Protein AF-A0A426XZ66-F1 (afdb_monomer_lite)

Radius of gyration: 17.44 Å; chains: 1; bounding box: 47×41×36 Å

Structure (mmCIF, N/CA/C/O backbone):
data_AF-A0A426XZ66-F1
#
_entry.id   AF-A0A426XZ66-F1
#
loop_
_atom_site.group_PDB
_atom_site.id
_atom_site.type_symbol
_atom_site.label_atom_id
_atom_site.label_alt_id
_atom_site.label_comp_id
_atom_site.label_asym_id
_atom_site.label_entity_id
_atom_site.label_seq_id
_atom_site.pdbx_PDB_ins_code
_atom_site.Cartn_x
_atom_site.Cartn_y
_atom_site.Cartn_z
_atom_site.occupancy
_atom_site.B_iso_or_equiv
_atom_site.auth_seq_id
_atom_site.auth_comp_id
_atom_site.auth_asym_id
_atom_site.auth_atom_id
_atom_site.pdbx_PDB_model_num
ATOM 1 N N . VAL A 1 1 ? 10.713 23.263 8.705 1.00 68.75 1 VAL A N 1
ATOM 2 C CA . VAL A 1 1 ? 9.904 22.242 7.997 1.00 68.75 1 VAL A CA 1
ATOM 3 C C . VAL A 1 1 ? 10.150 22.432 6.512 1.00 68.75 1 VAL A C 1
ATOM 5 O O . VAL A 1 1 ? 10.038 23.566 6.067 1.00 68.75 1 VAL A O 1
ATOM 8 N N . LEU A 1 2 ? 10.558 21.386 5.788 1.00 83.75 2 LEU A N 1
ATOM 9 C CA . LEU A 1 2 ? 10.778 21.426 4.337 1.00 83.75 2 LEU A CA 1
ATOM 10 C C . LEU A 1 2 ? 9.679 20.605 3.656 1.00 83.75 2 LEU A C 1
ATOM 12 O O . LEU A 1 2 ? 9.392 19.492 4.093 1.00 83.75 2 LEU A O 1
ATOM 16 N N . LEU A 1 3 ? 9.057 21.172 2.625 1.00 83.00 3 LEU A N 1
ATOM 17 C CA . LEU A 1 3 ? 8.076 20.495 1.781 1.00 83.00 3 LEU A CA 1
ATOM 18 C C . LEU A 1 3 ? 8.786 20.041 0.505 1.00 83.00 3 LEU A C 1
ATOM 20 O O . LEU A 1 3 ? 9.399 20.871 -0.158 1.00 83.00 3 LEU A O 1
ATOM 24 N N . ASN A 1 4 ? 8.698 18.749 0.182 1.00 91.88 4 ASN A N 1
ATOM 25 C CA . ASN A 1 4 ? 9.229 18.222 -1.074 1.00 91.88 4 ASN A CA 1
ATOM 26 C C . ASN A 1 4 ? 8.194 18.372 -2.199 1.00 91.88 4 ASN A C 1
ATOM 28 O O . ASN A 1 4 ? 8.347 19.208 -3.078 1.00 91.88 4 ASN A O 1
ATOM 32 N N . GLU A 1 5 ? 7.102 17.607 -2.132 1.00 91.50 5 GLU A N 1
ATOM 33 C CA . GLU A 1 5 ? 6.066 17.550 -3.169 1.00 91.50 5 GLU A CA 1
ATOM 34 C C . GLU A 1 5 ? 4.687 17.259 -2.560 1.00 91.50 5 GLU A C 1
ATOM 36 O O . GLU A 1 5 ? 4.583 16.774 -1.430 1.00 91.50 5 GLU A O 1
ATOM 41 N N . VAL A 1 6 ? 3.622 17.538 -3.320 1.00 91.75 6 VAL A N 1
ATOM 42 C CA . VAL A 1 6 ? 2.230 17.259 -2.936 1.00 91.75 6 VAL A CA 1
ATOM 43 C C . VAL A 1 6 ? 1.507 16.549 -4.077 1.00 91.75 6 VAL A C 1
ATOM 45 O O . VAL A 1 6 ? 1.508 17.020 -5.211 1.00 91.75 6 VAL A O 1
ATOM 48 N N . ALA A 1 7 ? 0.819 15.453 -3.754 1.00 92.75 7 ALA A N 1
ATOM 49 C CA . ALA A 1 7 ? -0.094 14.771 -4.663 1.00 92.75 7 ALA A CA 1
ATOM 50 C C . ALA A 1 7 ? -1.544 14.936 -4.163 1.00 92.75 7 ALA A C 1
ATOM 52 O O . ALA A 1 7 ? -1.882 14.390 -3.113 1.00 92.75 7 ALA A O 1
ATOM 53 N N . PRO A 1 8 ? -2.430 15.649 -4.888 1.00 92.62 8 PRO A N 1
ATOM 54 C CA . PRO A 1 8 ? -3.819 15.883 -4.472 1.00 92.62 8 PRO A CA 1
ATOM 55 C C . PRO A 1 8 ? -4.734 14.691 -4.813 1.00 92.62 8 PRO A C 1
ATOM 57 O O . PRO A 1 8 ? -5.795 14.842 -5.410 1.00 92.62 8 PRO A O 1
ATOM 60 N N . ARG A 1 9 ? -4.282 13.476 -4.502 1.00 95.38 9 ARG A N 1
ATOM 61 C CA . ARG A 1 9 ? -4.937 12.202 -4.830 1.00 95.38 9 ARG A CA 1
ATOM 62 C C . ARG A 1 9 ? -4.380 11.090 -3.937 1.00 95.38 9 ARG A C 1
ATOM 64 O O . ARG A 1 9 ? -3.326 11.293 -3.331 1.00 95.38 9 ARG A O 1
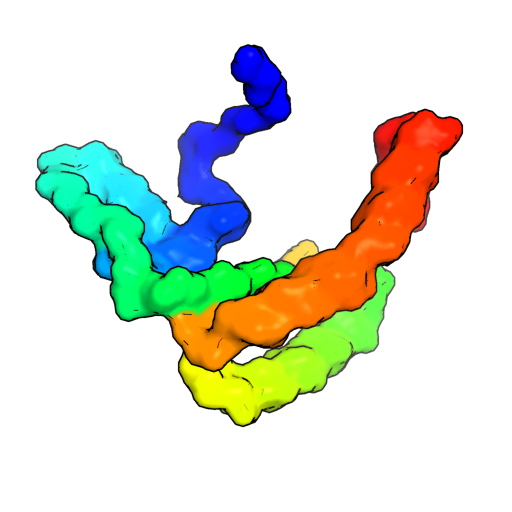ATOM 71 N N . PRO A 1 10 ? -4.998 9.896 -3.909 1.00 94.38 10 PRO A N 1
ATOM 72 C CA . PRO A 1 10 ? -4.326 8.706 -3.405 1.00 94.38 10 PRO A CA 1
ATOM 73 C C . PRO A 1 10 ? -2.925 8.557 -4.017 1.00 94.38 10 PRO A C 1
ATOM 75 O O . PRO A 1 10 ? -2.719 8.776 -5.221 1.00 94.38 10 PRO A O 1
ATOM 78 N N . HIS A 1 11 ? -1.954 8.230 -3.171 1.00 93.88 11 HIS A N 1
ATOM 79 C CA . HIS A 1 11 ? -0.536 8.232 -3.511 1.00 93.88 11 HIS A CA 1
ATOM 80 C C . HIS A 1 11 ? 0.073 6.844 -3.332 1.00 93.88 11 HIS A C 1
ATOM 82 O O . HIS A 1 11 ? -0.361 6.085 -2.467 1.00 93.88 11 HIS A O 1
ATOM 88 N N . ASN A 1 12 ? 1.107 6.532 -4.120 1.00 89.81 12 ASN A N 1
ATOM 89 C CA . ASN A 1 12 ? 1.727 5.207 -4.158 1.00 89.81 12 ASN A CA 1
ATOM 90 C C . ASN A 1 12 ? 2.185 4.754 -2.763 1.00 89.81 12 ASN A C 1
ATOM 92 O O . ASN A 1 12 ? 1.875 3.658 -2.312 1.00 89.81 12 ASN A O 1
ATOM 96 N N . SER A 1 13 ? 2.809 5.667 -2.015 1.00 89.00 13 SER A N 1
ATOM 97 C CA . SER A 1 13 ? 3.269 5.417 -0.643 1.00 89.00 13 SER A CA 1
ATOM 98 C C . SER A 1 13 ? 2.162 5.038 0.346 1.00 89.00 13 SER A C 1
ATOM 100 O O . SER A 1 13 ? 2.481 4.534 1.414 1.00 89.00 13 SER A O 1
ATOM 102 N N . GLY A 1 14 ? 0.886 5.283 0.032 1.00 90.94 14 GLY A N 1
ATOM 103 C CA . GLY A 1 14 ? -0.252 4.957 0.892 1.00 90.94 14 GLY A CA 1
ATOM 104 C C . GLY A 1 14 ? -0.909 3.607 0.595 1.00 90.94 14 GLY A C 1
ATOM 105 O O . GLY A 1 14 ? -1.881 3.258 1.262 1.00 90.94 14 GLY A O 1
ATOM 106 N N . HIS A 1 15 ? -0.450 2.839 -0.400 1.00 90.75 15 HIS A N 1
ATOM 107 C CA . HIS A 1 15 ? -1.140 1.602 -0.796 1.00 90.75 15 HIS A CA 1
ATOM 108 C C . HIS A 1 15 ? -1.116 0.533 0.304 1.00 90.75 15 HIS A C 1
ATOM 110 O O . HIS A 1 15 ? -2.063 -0.236 0.405 1.00 90.75 15 HIS A O 1
ATOM 116 N N . HIS A 1 16 ? -0.115 0.539 1.193 1.00 88.94 16 HIS A N 1
ATOM 117 C CA . HIS A 1 16 ? -0.075 -0.382 2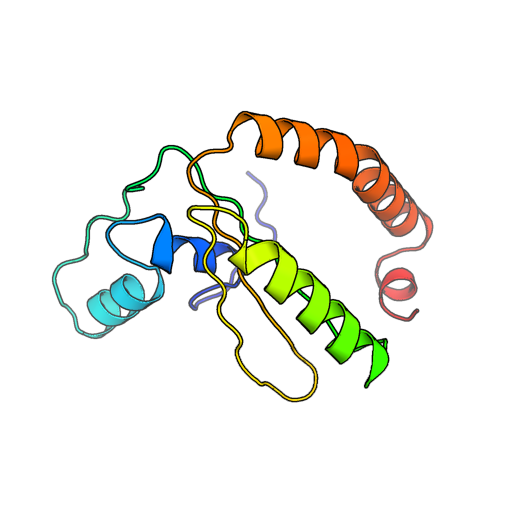.337 1.00 88.94 16 HIS A CA 1
ATOM 118 C C . HIS A 1 16 ? -1.329 -0.316 3.227 1.00 88.94 16 HIS A C 1
ATOM 120 O O . HIS A 1 16 ? -1.648 -1.277 3.922 1.00 88.94 16 HIS A O 1
ATOM 126 N N . THR A 1 17 ? -2.041 0.818 3.215 1.00 92.88 17 THR A N 1
ATOM 127 C CA . THR A 1 17 ? -3.237 1.039 4.036 1.00 92.88 17 THR A CA 1
ATOM 128 C C . THR A 1 17 ? -4.396 0.107 3.688 1.00 92.88 17 THR A C 1
ATOM 130 O O . THR A 1 17 ? -5.291 -0.037 4.517 1.00 92.88 17 THR A O 1
ATOM 133 N N . ILE A 1 18 ? -4.396 -0.540 2.514 1.00 93.19 18 ILE A N 1
ATOM 134 C CA . ILE A 1 18 ? -5.427 -1.521 2.150 1.00 93.19 18 ILE A CA 1
ATOM 135 C C . ILE A 1 18 ? -5.391 -2.710 3.135 1.00 93.19 18 ILE A C 1
ATOM 137 O O . ILE A 1 18 ? -6.414 -3.067 3.723 1.00 93.19 18 ILE A O 1
ATOM 141 N N . GLU A 1 19 ? -4.208 -3.264 3.413 1.00 90.44 19 GLU A N 1
ATOM 142 C CA . GLU A 1 19 ? -4.057 -4.423 4.302 1.00 90.44 19 GLU A CA 1
ATOM 143 C C . GLU A 1 19 ? -3.627 -4.040 5.715 1.00 90.44 19 GLU A C 1
ATOM 145 O O . GLU A 1 19 ? -3.865 -4.815 6.638 1.00 90.44 19 GLU A O 1
ATOM 150 N N . SER A 1 20 ? -2.974 -2.893 5.920 1.00 90.38 20 SER A N 1
ATOM 151 C CA . SER A 1 20 ? -2.400 -2.559 7.227 1.00 90.38 20 SER A CA 1
ATOM 152 C C . SER A 1 20 ? -3.294 -1.698 8.111 1.00 90.38 20 SER A C 1
ATOM 154 O O . SER A 1 20 ? -3.041 -1.638 9.310 1.00 90.38 20 SER A O 1
ATOM 156 N N . CYS A 1 21 ? -4.307 -1.022 7.562 1.00 93.88 21 CYS A N 1
ATOM 157 C CA . CYS A 1 21 ? -5.189 -0.112 8.302 1.00 93.88 21 CYS A CA 1
ATOM 158 C C . CYS A 1 21 ? -6.634 -0.626 8.352 1.00 93.88 21 CYS A C 1
ATOM 160 O O . CYS A 1 21 ? -7.019 -1.523 7.596 1.00 93.88 21 CYS A O 1
ATOM 162 N N . TYR A 1 22 ? -7.432 -0.073 9.271 1.00 96.69 22 TYR A N 1
ATOM 163 C CA . TYR A 1 22 ? -8.879 -0.322 9.303 1.00 96.69 22 TYR A CA 1
ATOM 164 C C . TYR A 1 22 ? -9.602 0.338 8.126 1.00 96.69 22 TYR A C 1
ATOM 166 O O . TYR A 1 22 ? -10.538 -0.248 7.592 1.00 96.69 22 TYR A O 1
ATOM 174 N N . THR A 1 23 ? -9.134 1.512 7.694 1.00 97.81 23 THR A N 1
ATOM 175 C CA . THR A 1 23 ? -9.648 2.230 6.522 1.00 97.81 23 THR A CA 1
ATOM 176 C C . THR A 1 23 ? -8.504 2.546 5.566 1.00 97.81 23 THR A C 1
ATOM 178 O O . THR A 1 23 ? -7.523 3.181 5.955 1.00 97.81 23 THR A O 1
ATOM 181 N N . SER A 1 24 ? -8.628 2.122 4.307 1.00 96.75 24 SER A N 1
ATOM 182 C CA . SER A 1 24 ? -7.618 2.406 3.280 1.00 96.75 24 SER A CA 1
ATOM 183 C C . SER A 1 24 ? -7.661 3.867 2.824 1.00 96.75 24 SER A C 1
ATOM 185 O O . SER A 1 24 ? -8.697 4.528 2.918 1.00 96.75 24 SER A O 1
ATOM 187 N N . GLN A 1 25 ? -6.570 4.366 2.232 1.00 97.44 25 GLN A N 1
ATOM 188 C CA . GLN A 1 25 ? -6.559 5.703 1.626 1.00 97.44 25 GLN A CA 1
ATOM 189 C C . GLN A 1 25 ? -7.654 5.879 0.560 1.00 97.44 25 GLN A C 1
ATOM 191 O O . GLN A 1 25 ? -8.170 6.979 0.393 1.00 97.44 25 GLN A O 1
ATOM 196 N N . TYR A 1 26 ? -8.035 4.806 -0.143 1.00 97.62 26 TYR A N 1
ATOM 197 C CA . TYR A 1 26 ? -9.062 4.848 -1.185 1.00 97.62 26 TYR A CA 1
ATOM 198 C C . TYR A 1 26 ? -10.460 4.947 -0.590 1.00 97.62 26 TYR A C 1
ATOM 200 O O . TYR A 1 26 ? -11.249 5.788 -1.012 1.00 97.62 26 TYR A O 1
ATOM 208 N N . GLU A 1 27 ? -10.753 4.129 0.420 1.00 98.19 27 GLU A N 1
ATOM 209 C CA . GLU A 1 27 ? -12.022 4.194 1.143 1.00 98.19 27 GLU A CA 1
ATOM 210 C C . GLU A 1 27 ? -12.180 5.548 1.834 1.00 98.19 27 GLU A C 1
ATOM 212 O O . GLU A 1 27 ? -13.237 6.169 1.741 1.00 98.19 27 GLU A O 1
ATOM 217 N N . GLN A 1 28 ? -11.111 6.051 2.454 1.00 98.25 28 GLN A N 1
ATOM 218 C CA . GLN A 1 28 ? -11.108 7.365 3.082 1.00 98.25 28 GLN A CA 1
ATOM 219 C C . GLN A 1 28 ? -11.335 8.485 2.061 1.00 98.25 28 GLN A C 1
ATOM 221 O O . GLN A 1 28 ? -12.126 9.394 2.309 1.00 98.25 28 GLN A O 1
ATOM 226 N N . HIS A 1 29 ? -10.683 8.404 0.898 1.00 98.19 29 HIS A N 1
ATOM 227 C CA . HIS A 1 29 ? -10.859 9.367 -0.185 1.00 98.19 29 HIS A CA 1
ATOM 228 C C . HIS A 1 29 ? -12.300 9.365 -0.715 1.00 98.19 29 HIS A C 1
ATOM 230 O O . HIS A 1 29 ? -12.901 10.427 -0.859 1.00 98.19 29 HIS A O 1
ATOM 236 N N . LEU A 1 30 ? -12.890 8.184 -0.927 1.00 98.38 30 LEU A N 1
ATOM 237 C CA . LEU A 1 30 ? -14.287 8.051 -1.348 1.00 98.38 30 LEU A CA 1
ATOM 238 C C . LEU A 1 30 ? -15.261 8.577 -0.292 1.00 98.38 30 LEU A C 1
ATOM 240 O O . LEU A 1 30 ? -16.168 9.332 -0.632 1.00 98.38 30 LEU A O 1
ATOM 244 N N . ARG A 1 31 ? -15.066 8.235 0.988 1.00 98.50 31 ARG A N 1
ATOM 245 C CA . ARG A 1 31 ? -15.888 8.760 2.090 1.00 98.50 31 ARG A CA 1
ATOM 246 C C . ARG A 1 31 ? -15.860 10.282 2.134 1.00 98.50 31 ARG A C 1
ATOM 248 O O . ARG A 1 31 ? -16.918 10.895 2.236 1.00 98.50 31 ARG A O 1
ATOM 255 N N . ALA A 1 32 ? -14.677 10.879 1.989 1.00 97.94 32 ALA A N 1
ATOM 256 C CA . ALA A 1 32 ? -14.519 12.327 1.961 1.00 97.94 32 ALA A CA 1
ATOM 257 C C . ALA A 1 32 ? -15.250 12.970 0.769 1.00 97.94 32 ALA A C 1
ATOM 259 O O . ALA A 1 32 ? -15.971 13.946 0.959 1.00 97.94 32 ALA A O 1
ATOM 260 N N . ILE A 1 33 ? -15.118 12.402 -0.437 1.00 98.00 33 ILE A N 1
ATOM 261 C CA . ILE A 1 33 ? -15.814 12.892 -1.643 1.00 98.00 33 ILE A CA 1
ATOM 262 C C . ILE A 1 33 ? -17.335 12.816 -1.480 1.00 98.00 33 ILE A C 1
ATOM 264 O O . ILE A 1 33 ? -18.051 13.722 -1.899 1.00 98.00 33 ILE A O 1
ATOM 268 N N . LEU A 1 34 ? -17.832 11.739 -0.874 1.00 98.31 34 LEU A N 1
ATOM 269 C CA . LEU A 1 34 ? -19.263 11.476 -0.724 1.00 98.31 34 LEU A CA 1
ATOM 270 C C . LEU A 1 34 ? -19.884 12.128 0.523 1.00 98.31 34 LEU A C 1
ATOM 272 O O . LEU A 1 34 ? -21.081 11.971 0.749 1.00 98.31 34 LEU A O 1
ATOM 276 N N . GLY A 1 35 ? -19.099 12.832 1.347 1.00 97.94 35 GLY A N 1
ATOM 277 C CA . GLY A 1 35 ? -19.577 13.430 2.599 1.00 97.94 35 GLY A CA 1
ATOM 278 C C . GLY A 1 35 ? -19.984 12.405 3.667 1.00 97.94 35 GLY A C 1
ATOM 279 O O . GLY A 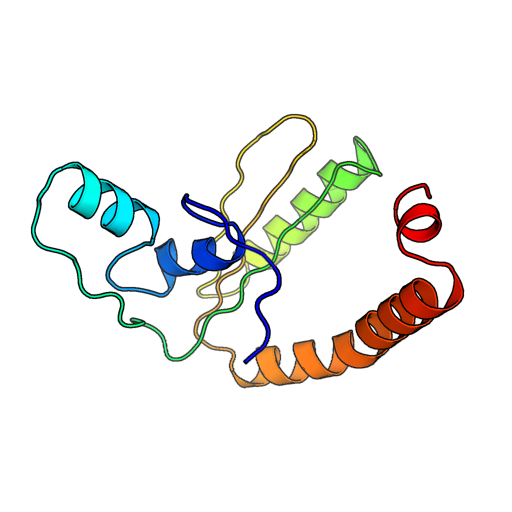1 35 ? -20.791 12.709 4.544 1.00 97.94 35 GLY A O 1
ATOM 280 N N . LEU A 1 36 ? -19.454 11.182 3.591 1.00 98.38 36 LEU A N 1
ATOM 281 C CA . LEU A 1 36 ? -19.688 10.132 4.582 1.00 98.38 36 LEU A CA 1
ATOM 282 C C . LEU A 1 36 ? -18.778 10.327 5.808 1.00 98.38 36 LEU A C 1
ATOM 284 O O . LEU A 1 36 ? -17.705 10.926 5.686 1.00 98.38 36 LEU A O 1
ATOM 288 N N . PRO A 1 37 ? -19.146 9.779 6.984 1.00 98.56 37 PRO A N 1
ATOM 289 C CA . PRO A 1 37 ? -18.249 9.748 8.133 1.00 98.56 37 PRO A CA 1
ATOM 290 C C . PRO A 1 37 ? -16.907 9.114 7.764 1.00 98.56 37 PRO A C 1
ATOM 292 O O . PRO A 1 37 ? -16.868 8.052 7.139 1.00 98.56 37 PRO A O 1
ATOM 295 N N . LEU A 1 38 ? -15.815 9.770 8.154 1.00 98.25 38 LEU A N 1
ATOM 296 C CA . LEU A 1 38 ? -14.462 9.264 7.948 1.00 98.25 38 LEU A CA 1
ATOM 297 C C . LEU A 1 38 ? -14.241 7.973 8.746 1.00 98.25 38 LEU A C 1
ATOM 299 O O . LEU A 1 38 ? -14.761 7.818 9.850 1.00 98.25 38 LEU A O 1
ATOM 303 N N . GLY A 1 39 ? -13.468 7.050 8.178 1.00 98.00 39 GLY A N 1
ATOM 304 C CA . GLY A 1 39 ? -13.101 5.811 8.854 1.00 98.00 39 GLY A CA 1
ATOM 305 C C . GLY A 1 39 ? -11.885 5.963 9.761 1.00 98.00 39 GLY A C 1
ATOM 306 O O . GLY A 1 39 ? -11.153 6.953 9.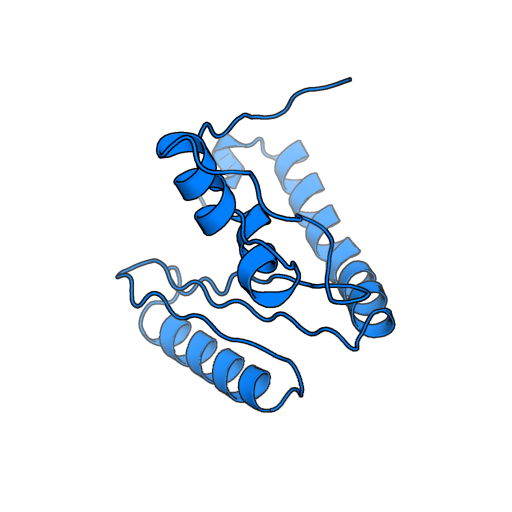675 1.00 98.00 39 GLY A O 1
ATOM 307 N N . ASP A 1 40 ? -11.664 4.955 10.607 1.00 98.06 40 ASP A N 1
ATOM 308 C CA . ASP A 1 40 ? -10.480 4.841 11.460 1.00 98.06 40 ASP A CA 1
ATOM 309 C C . ASP A 1 40 ? -9.223 4.565 10.604 1.00 98.06 40 ASP A C 1
ATOM 311 O O . ASP A 1 40 ? -9.160 3.523 9.938 1.00 98.06 40 ASP A O 1
ATOM 315 N N . PRO A 1 41 ? -8.224 5.471 10.580 1.00 96.44 41 PRO A N 1
ATOM 316 C CA . PRO A 1 41 ? -6.987 5.279 9.827 1.00 96.44 41 PRO A CA 1
ATOM 317 C C . PRO A 1 41 ? -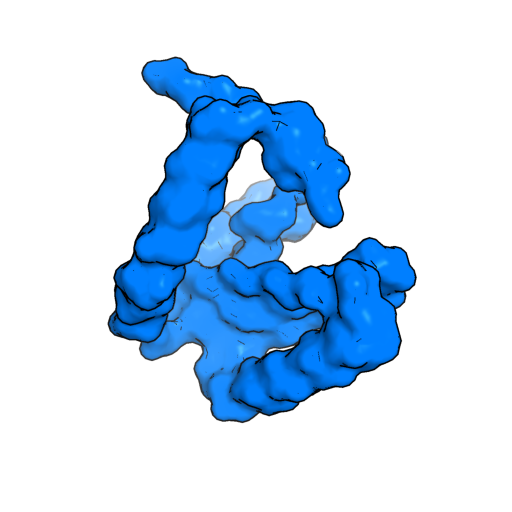5.943 4.440 10.584 1.00 96.44 41 PRO A C 1
ATOM 319 O O . PRO A 1 41 ? -4.859 4.196 10.048 1.00 96.44 41 PRO A O 1
ATOM 322 N N . SER A 1 42 ? -6.227 4.021 11.824 1.00 96.75 42 SER A N 1
ATOM 323 C CA . SER A 1 42 ? -5.287 3.280 12.666 1.00 96.75 42 SER A CA 1
ATOM 324 C C . SER A 1 42 ? -4.850 1.977 12.005 1.00 96.75 42 SER A C 1
ATOM 326 O O . SER A 1 42 ? -5.619 1.307 11.304 1.00 96.75 42 SER A O 1
ATOM 328 N N . MET A 1 43 ? -3.594 1.600 12.243 1.00 91.06 43 MET A N 1
ATOM 329 C CA . MET A 1 43 ? -3.083 0.319 11.778 1.00 91.06 43 MET A CA 1
ATOM 330 C C . MET A 1 43 ? -3.712 -0.830 12.574 1.00 91.06 43 MET A C 1
ATOM 332 O O . MET A 1 43 ? -3.752 -0.794 13.802 1.00 91.06 43 MET A O 1
ATOM 336 N N . LYS A 1 44 ? -4.154 -1.881 11.877 1.00 89.25 44 LYS A N 1
ATOM 337 C CA . LYS A 1 44 ? -4.598 -3.152 12.482 1.00 89.25 44 LYS A CA 1
ATOM 338 C C . LYS A 1 44 ? -3.444 -4.143 12.686 1.00 89.25 44 LYS A C 1
ATOM 340 O O . LYS A 1 44 ? -3.653 -5.267 13.131 1.00 89.25 44 LYS A O 1
ATOM 345 N N . THR A 1 45 ? -2.224 -3.731 12.339 1.00 81.31 45 THR A N 1
ATOM 346 C CA . THR A 1 45 ? -0.988 -4.517 12.411 1.00 81.31 45 THR A CA 1
ATOM 347 C C . THR A 1 45 ? 0.101 -3.685 13.098 1.00 81.31 45 THR A C 1
ATOM 349 O O . THR A 1 45 ? 0.064 -2.458 13.022 1.00 81.31 45 THR A O 1
ATOM 352 N N . PRO A 1 46 ? 1.092 -4.306 13.762 1.00 81.69 46 PRO A N 1
ATOM 353 C CA . PRO A 1 46 ? 2.156 -3.560 14.440 1.00 81.69 46 PRO A CA 1
ATOM 354 C C . PRO A 1 46 ? 3.115 -2.860 13.464 1.00 81.69 46 PRO A C 1
ATOM 356 O O . PRO A 1 46 ? 3.744 -1.869 13.819 1.00 81.69 46 PRO A O 1
ATOM 359 N N . ALA A 1 47 ? 3.249 -3.387 12.244 1.00 81.62 47 ALA A N 1
ATOM 360 C CA . ALA A 1 47 ? 4.046 -2.814 11.167 1.00 81.62 47 ALA A CA 1
ATOM 361 C C . ALA A 1 47 ? 3.536 -3.299 9.800 1.00 81.62 47 ALA A C 1
ATOM 363 O O . ALA A 1 47 ? 2.819 -4.302 9.707 1.00 81.62 47 ALA A O 1
ATOM 364 N N . ALA A 1 48 ? 3.935 -2.591 8.745 1.00 81.12 48 ALA A N 1
ATOM 365 C CA . ALA A 1 48 ? 3.738 -2.983 7.357 1.00 81.12 48 ALA A CA 1
ATOM 366 C C . ALA A 1 48 ? 4.935 -2.524 6.516 1.00 81.12 48 ALA A C 1
ATOM 368 O O . ALA A 1 48 ? 5.493 -1.454 6.753 1.00 81.12 48 ALA A O 1
ATOM 369 N N . ILE A 1 49 ? 5.312 -3.336 5.530 1.00 81.75 49 ILE A N 1
ATOM 370 C CA . ILE A 1 49 ? 6.223 -2.941 4.452 1.00 81.75 49 ILE A CA 1
ATOM 371 C C . ILE A 1 49 ? 5.411 -2.920 3.171 1.00 81.75 49 ILE A C 1
ATOM 373 O O . ILE A 1 49 ? 4.501 -3.722 2.993 1.00 81.75 49 ILE A O 1
ATOM 377 N N . MET A 1 50 ? 5.765 -2.013 2.280 1.00 82.44 50 MET A N 1
ATOM 378 C CA . MET A 1 50 ? 5.296 -2.011 0.914 1.00 82.44 50 MET A CA 1
ATOM 379 C C . MET A 1 50 ? 6.499 -2.059 -0.011 1.00 82.44 50 MET A C 1
ATOM 381 O O . MET A 1 50 ? 7.464 -1.323 0.190 1.00 82.44 50 MET A O 1
ATOM 385 N N . TYR A 1 51 ? 6.418 -2.903 -1.030 1.00 79.00 51 TYR A N 1
ATOM 386 C CA . TYR A 1 51 ? 7.393 -2.950 -2.104 1.00 79.00 51 TYR A CA 1
ATOM 387 C C . TYR A 1 51 ? 6.679 -2.711 -3.429 1.00 79.00 51 TYR A C 1
ATOM 389 O O . TYR A 1 51 ? 5.516 -3.073 -3.557 1.00 79.00 51 TYR A O 1
ATOM 397 N N . ASN A 1 52 ? 7.366 -2.092 -4.385 1.00 80.19 52 ASN A N 1
ATOM 398 C CA . ASN A 1 52 ? 6.900 -1.989 -5.762 1.00 80.19 52 ASN A CA 1
ATOM 399 C C . ASN A 1 52 ? 7.755 -2.922 -6.611 1.00 80.19 52 ASN A C 1
ATOM 401 O O . ASN A 1 52 ? 8.979 -2.801 -6.604 1.00 80.19 52 ASN A O 1
ATOM 405 N N . ILE A 1 53 ? 7.122 -3.829 -7.349 1.00 74.75 53 ILE A N 1
ATOM 406 C CA . ILE A 1 53 ? 7.817 -4.708 -8.291 1.00 74.75 53 ILE A CA 1
ATOM 407 C C . ILE A 1 53 ? 7.727 -4.099 -9.682 1.00 74.75 53 ILE A C 1
ATOM 409 O O . ILE A 1 53 ? 6.729 -4.298 -10.358 1.00 74.75 53 ILE A O 1
ATOM 413 N N . LEU A 1 54 ? 8.769 -3.385 -10.098 1.00 72.06 54 LEU A N 1
ATOM 414 C CA . LEU A 1 54 ? 8.892 -2.841 -11.450 1.00 72.06 54 LEU A CA 1
ATOM 415 C C . LEU A 1 54 ? 9.394 -3.938 -12.402 1.00 72.06 54 LEU A C 1
ATOM 417 O O . LEU A 1 54 ? 10.249 -4.733 -12.019 1.00 72.06 54 LEU A O 1
ATOM 421 N N . GLY A 1 55 ? 8.866 -3.987 -13.626 1.00 62.19 55 GLY A N 1
ATOM 422 C CA . GLY A 1 55 ? 9.234 -5.002 -14.628 1.00 62.19 55 GLY A CA 1
ATOM 423 C C . GLY A 1 55 ? 9.515 -4.440 -16.023 1.00 62.19 55 GLY A C 1
ATOM 424 O O . GLY A 1 55 ? 9.619 -5.206 -16.972 1.00 62.19 55 GLY A O 1
ATOM 425 N N . GLU A 1 56 ? 9.583 -3.114 -16.156 1.00 59.59 56 GLU A N 1
ATOM 426 C CA . GLU A 1 56 ? 9.511 -2.406 -17.440 1.00 59.59 56 GLU A CA 1
ATOM 427 C C . GLU A 1 56 ? 10.819 -2.491 -18.243 1.00 59.59 56 GLU A C 1
ATOM 429 O O . GLU A 1 56 ? 10.776 -2.809 -19.431 1.00 59.59 56 GLU A O 1
ATOM 434 N N . ASP A 1 57 ? 11.975 -2.312 -17.596 1.00 57.00 57 ASP A N 1
ATOM 435 C CA . ASP A 1 57 ? 13.274 -2.211 -18.288 1.00 57.00 57 ASP A CA 1
ATOM 436 C C . ASP A 1 57 ? 13.807 -3.551 -18.833 1.00 57.00 57 ASP A C 1
ATOM 438 O O . ASP A 1 57 ? 14.787 -3.577 -19.576 1.00 57.00 57 ASP A O 1
ATOM 442 N N . GLU A 1 58 ? 13.160 -4.676 -18.504 1.00 58.75 58 GLU A N 1
ATOM 443 C CA . GLU A 1 58 ? 13.621 -6.022 -18.880 1.00 58.75 58 GLU A CA 1
ATOM 444 C C . GLU A 1 58 ? 12.635 -6.807 -19.771 1.00 58.75 58 GLU A C 1
ATOM 446 O O . GLU A 1 58 ? 12.893 -7.966 -20.113 1.00 58.75 58 GLU A O 1
ATOM 451 N N . GLY A 1 59 ? 11.498 -6.217 -20.166 1.00 71.44 59 GLY A N 1
ATOM 452 C CA . GLY A 1 59 ? 10.507 -6.872 -21.032 1.00 71.44 59 GLY A CA 1
ATOM 453 C C . GLY A 1 59 ? 10.028 -8.235 -20.499 1.00 71.44 59 GLY A C 1
ATOM 454 O O . GLY A 1 59 ? 9.667 -8.371 -19.330 1.00 71.44 59 GLY A O 1
ATOM 455 N N . GLU A 1 60 ? 10.039 -9.268 -21.349 1.00 75.25 60 GLU A N 1
ATOM 456 C CA . GLU A 1 60 ? 9.658 -10.651 -20.996 1.00 75.25 60 GLU A CA 1
ATOM 457 C C . GLU A 1 60 ? 10.437 -11.186 -19.775 1.00 75.25 60 GLU A C 1
ATOM 459 O O . GLU A 1 60 ? 9.884 -11.911 -18.943 1.00 75.25 60 GLU A O 1
ATOM 464 N N . ALA A 1 61 ? 11.716 -10.817 -19.636 1.00 75.44 61 ALA A N 1
ATOM 465 C CA . ALA A 1 61 ? 12.553 -11.248 -18.517 1.00 75.44 61 ALA A CA 1
ATOM 466 C C . ALA A 1 61 ? 12.122 -10.582 -17.201 1.00 75.44 61 ALA A C 1
ATOM 468 O O . ALA A 1 61 ? 11.988 -11.268 -16.184 1.00 75.44 61 ALA A O 1
ATOM 469 N N . GLY A 1 62 ? 11.795 -9.287 -17.242 1.00 74.62 62 GLY A N 1
ATOM 470 C CA . GLY A 1 62 ? 11.257 -8.547 -16.097 1.00 74.62 62 GLY A CA 1
ATOM 471 C C . GLY A 1 62 ? 9.924 -9.116 -15.622 1.00 74.62 62 GLY A C 1
ATOM 472 O O . GLY A 1 62 ? 9.704 -9.293 -14.422 1.00 74.62 62 GLY A O 1
ATOM 473 N N . PHE A 1 63 ? 9.063 -9.508 -16.564 1.00 75.50 63 PHE A N 1
ATOM 474 C CA . PHE A 1 63 ? 7.813 -10.200 -16.261 1.00 75.50 63 PHE A CA 1
ATOM 475 C C . PHE A 1 63 ? 8.054 -11.543 -15.554 1.00 75.50 63 PHE A C 1
ATOM 477 O O . PHE A 1 63 ? 7.436 -11.816 -14.520 1.00 75.50 63 PHE A O 1
ATOM 484 N N . HIS A 1 64 ? 8.982 -12.367 -16.052 1.00 79.19 64 HIS A N 1
ATOM 485 C CA . HIS A 1 64 ? 9.341 -13.640 -15.418 1.00 79.19 64 HIS A CA 1
ATOM 486 C C . HIS A 1 64 ? 9.933 -13.447 -14.017 1.00 79.19 64 HIS A C 1
ATOM 488 O O . HIS A 1 64 ? 9.565 -14.170 -13.086 1.00 79.19 64 HIS A O 1
ATOM 494 N N . LEU A 1 65 ? 10.811 -12.459 -13.838 1.00 77.38 65 LEU A N 1
ATOM 495 C CA . LEU A 1 65 ? 11.390 -12.129 -12.537 1.00 77.38 65 LEU A CA 1
ATOM 496 C C . LEU A 1 65 ? 10.309 -11.686 -11.543 1.00 77.38 65 LEU A C 1
ATOM 498 O O . LEU A 1 65 ? 10.266 -12.187 -10.415 1.00 77.38 65 LEU A O 1
ATOM 502 N N . ALA A 1 66 ? 9.395 -10.810 -11.969 1.00 77.38 66 ALA A N 1
ATOM 503 C CA . ALA A 1 66 ? 8.257 -10.387 -11.161 1.00 77.38 66 ALA A CA 1
ATOM 504 C C . ALA A 1 66 ? 7.404 -11.590 -10.730 1.00 77.38 66 ALA A C 1
ATOM 506 O O . ALA A 1 66 ? 7.069 -11.714 -9.552 1.00 77.38 66 ALA A O 1
ATOM 507 N N . HIS A 1 67 ? 7.135 -12.534 -11.638 1.00 80.12 67 HIS A N 1
ATOM 508 C CA . HIS A 1 67 ? 6.410 -13.769 -11.323 1.00 80.12 67 HIS A CA 1
ATOM 509 C C . HIS A 1 67 ? 7.135 -14.639 -10.297 1.00 80.12 67 HIS A C 1
ATOM 511 O O . HIS A 1 67 ? 6.515 -15.120 -9.350 1.00 80.12 67 HIS A O 1
ATOM 517 N N . GLN A 1 68 ? 8.452 -14.801 -10.415 1.00 82.44 68 GLN A N 1
ATOM 518 C CA . GLN A 1 68 ? 9.231 -15.543 -9.423 1.00 82.44 68 GLN A CA 1
ATOM 519 C C . GLN A 1 68 ? 9.193 -14.878 -8.041 1.00 82.44 68 GLN A C 1
ATOM 521 O O . GLN A 1 68 ? 9.079 -15.570 -7.024 1.00 82.44 68 GLN A O 1
ATOM 526 N N . LEU A 1 69 ? 9.268 -13.545 -7.984 1.00 78.56 69 LEU A N 1
ATOM 527 C CA . LEU A 1 69 ? 9.132 -12.789 -6.737 1.00 78.56 69 LEU A CA 1
ATOM 528 C C . LEU A 1 69 ? 7.731 -12.946 -6.138 1.00 78.56 69 LEU A C 1
ATOM 530 O O . LEU A 1 69 ? 7.616 -13.184 -4.937 1.00 78.56 69 LEU A O 1
ATOM 534 N N . MET A 1 70 ? 6.684 -12.897 -6.964 1.00 80.19 70 MET A N 1
ATOM 535 C CA . MET A 1 70 ? 5.304 -13.137 -6.535 1.00 80.19 70 MET A CA 1
ATOM 536 C C . MET A 1 70 ? 5.120 -14.543 -5.961 1.00 80.19 70 MET A C 1
ATOM 538 O O . MET A 1 70 ? 4.563 -14.699 -4.879 1.00 80.19 70 MET A O 1
ATOM 542 N N . VAL A 1 71 ? 5.650 -15.576 -6.617 1.00 84.06 71 VAL A N 1
ATOM 543 C CA . VAL A 1 71 ? 5.587 -16.953 -6.100 1.00 84.06 71 VAL A CA 1
ATOM 544 C C . VAL A 1 71 ? 6.287 -17.063 -4.743 1.00 84.06 71 VAL A C 1
ATOM 546 O O . VAL A 1 71 ? 5.762 -17.688 -3.822 1.00 84.06 71 VAL A O 1
ATOM 549 N N . LYS A 1 72 ? 7.451 -16.428 -4.569 1.00 82.19 72 LYS A N 1
ATOM 550 C CA . LYS A 1 72 ? 8.133 -16.385 -3.263 1.00 82.19 72 LYS A CA 1
ATOM 551 C C . LYS A 1 72 ? 7.304 -15.643 -2.213 1.00 82.19 72 LYS A C 1
ATOM 553 O O . LYS A 1 72 ? 7.213 -16.107 -1.080 1.00 82.19 72 LYS A O 1
ATOM 558 N N . ALA A 1 73 ? 6.685 -14.528 -2.594 1.00 80.50 73 ALA A N 1
ATOM 559 C CA . ALA A 1 73 ? 5.816 -13.727 -1.743 1.00 80.50 73 ALA A CA 1
ATOM 560 C C . ALA A 1 73 ? 4.597 -14.515 -1.243 1.00 80.50 73 ALA A C 1
ATOM 562 O O . ALA A 1 73 ? 4.325 -14.493 -0.047 1.00 80.50 73 ALA A O 1
ATOM 563 N N . LEU A 1 74 ? 3.929 -15.283 -2.111 1.00 82.00 74 LEU A N 1
ATOM 564 C CA . LEU A 1 74 ? 2.783 -16.130 -1.741 1.00 82.00 74 LEU A CA 1
ATOM 565 C C . LEU A 1 74 ? 3.126 -17.184 -0.677 1.00 82.00 74 LEU A C 1
ATOM 567 O O . LEU A 1 74 ? 2.250 -17.617 0.065 1.00 82.00 74 LEU A O 1
ATOM 571 N N . ASN A 1 75 ? 4.395 -17.583 -0.580 1.00 82.62 75 ASN A N 1
ATOM 572 C CA . ASN A 1 75 ? 4.863 -18.528 0.433 1.00 82.62 75 ASN A CA 1
ATOM 573 C C . ASN A 1 75 ? 5.192 -17.866 1.786 1.00 82.62 75 ASN A C 1
ATOM 575 O O . ASN A 1 75 ? 5.579 -18.560 2.726 1.00 82.62 75 ASN A O 1
ATOM 579 N N . ILE A 1 76 ? 5.064 -16.541 1.911 1.00 79.88 76 ILE A N 1
ATOM 580 C CA . ILE A 1 76 ? 5.290 -15.815 3.164 1.00 79.88 76 ILE A CA 1
ATOM 581 C C . ILE A 1 76 ? 3.940 -15.609 3.869 1.00 79.88 76 ILE A C 1
ATOM 583 O O . ILE A 1 76 ? 3.091 -14.879 3.362 1.00 79.88 76 ILE A O 1
ATOM 587 N N . PRO A 1 77 ? 3.724 -16.176 5.070 1.00 79.81 77 PRO A N 1
ATOM 588 C CA . PRO A 1 77 ? 2.489 -15.953 5.810 1.00 79.81 77 PRO A CA 1
ATOM 589 C C . PRO A 1 77 ? 2.224 -14.468 6.071 1.00 79.81 77 PRO A C 1
ATOM 591 O O . PRO A 1 77 ? 3.097 -13.726 6.533 1.00 79.81 77 PRO A O 1
ATOM 594 N N . GLY A 1 78 ? 0.995 -14.048 5.780 1.00 78.00 78 GLY A N 1
ATOM 595 C CA . GLY A 1 78 ? 0.549 -12.668 5.931 1.00 78.00 78 GLY A CA 1
ATOM 596 C C . GLY A 1 78 ? 0.952 -11.739 4.788 1.00 78.00 78 GLY A C 1
ATOM 597 O O . GLY A 1 78 ? 0.532 -10.594 4.840 1.00 78.00 78 GLY A O 1
ATOM 598 N N . ALA A 1 79 ? 1.712 -12.210 3.788 1.00 82.31 79 ALA A N 1
ATOM 599 C CA . ALA A 1 79 ? 1.989 -11.481 2.555 1.00 82.31 79 ALA A CA 1
ATOM 600 C C . ALA A 1 79 ? 0.737 -11.330 1.686 1.00 82.31 79 ALA A C 1
ATOM 602 O O . ALA A 1 79 ? 0.010 -12.296 1.465 1.00 82.31 79 ALA A O 1
ATOM 603 N N . ASN A 1 80 ? 0.537 -10.136 1.134 1.00 84.25 80 ASN A N 1
ATOM 604 C CA . ASN A 1 80 ? -0.529 -9.846 0.176 1.00 84.25 80 ASN A CA 1
ATOM 605 C C . ASN A 1 80 ? 0.080 -9.266 -1.091 1.00 84.25 80 ASN A C 1
ATOM 607 O O . ASN A 1 80 ? 0.950 -8.409 -0.976 1.00 84.25 80 ASN A O 1
ATOM 611 N N . ILE A 1 81 ? -0.391 -9.730 -2.250 1.00 84.88 81 ILE A N 1
ATOM 612 C CA . ILE A 1 81 ? 0.065 -9.362 -3.597 1.00 84.88 81 ILE A CA 1
ATOM 613 C C . ILE A 1 81 ? -1.105 -8.709 -4.321 1.00 84.88 81 ILE A C 1
ATOM 615 O O . ILE A 1 81 ? -2.196 -9.271 -4.349 1.00 84.88 81 ILE A O 1
ATOM 619 N N . HIS A 1 82 ? -0.869 -7.559 -4.951 1.00 84.94 82 HIS A N 1
ATOM 620 C CA . HIS A 1 82 ? -1.847 -6.948 -5.852 1.00 84.94 82 HIS A CA 1
ATOM 621 C C . HIS A 1 82 ? -1.149 -6.697 -7.163 1.00 84.94 82 HIS A C 1
ATOM 623 O O . HIS A 1 82 ? -0.240 -5.885 -7.182 1.00 84.94 82 HIS A O 1
ATOM 629 N N . TRP A 1 83 ? -1.572 -7.389 -8.211 1.00 82.25 83 TRP A N 1
ATOM 630 C CA . TRP A 1 83 ? -1.060 -7.235 -9.562 1.00 82.25 83 TRP A CA 1
ATOM 631 C C . TRP A 1 83 ? -2.046 -6.397 -10.374 1.00 82.25 83 TRP A C 1
ATOM 633 O O . TRP A 1 83 ? -3.222 -6.751 -10.456 1.00 82.25 83 TRP A O 1
ATOM 643 N N . TYR A 1 84 ? -1.593 -5.287 -10.957 1.00 76.62 84 TYR A N 1
ATOM 644 C CA . TYR A 1 84 ? -2.470 -4.381 -11.716 1.00 76.62 84 TYR A CA 1
ATOM 645 C C . TYR A 1 84 ? -2.515 -4.646 -13.220 1.00 76.62 84 TYR A C 1
ATOM 647 O O . TYR A 1 84 ? -3.217 -3.924 -13.922 1.00 76.62 84 TYR A O 1
ATOM 655 N N . ASP A 1 85 ? -1.769 -5.644 -13.702 1.00 67.94 85 ASP A N 1
ATOM 656 C CA . ASP A 1 85 ? -1.748 -6.073 -15.106 1.00 67.94 85 ASP A CA 1
ATOM 657 C C . ASP A 1 85 ? -1.655 -4.920 -16.120 1.00 67.94 85 ASP A C 1
ATOM 659 O O . ASP A 1 85 ? -2.295 -4.914 -17.171 1.00 67.94 85 ASP A O 1
ATOM 663 N N . LYS A 1 86 ? -0.885 -3.880 -15.777 1.00 65.81 86 LYS A N 1
ATOM 664 C CA . LYS A 1 86 ? -0.747 -2.699 -16.622 1.00 65.81 86 LYS A CA 1
ATOM 665 C C . LYS A 1 86 ? 0.435 -2.897 -17.577 1.00 65.81 86 LYS A C 1
ATOM 667 O O . LYS A 1 86 ? 1.545 -3.167 -17.103 1.00 65.81 86 LYS A O 1
ATOM 672 N N . PRO A 1 87 ? 0.244 -2.714 -18.899 1.00 54.28 87 PRO A N 1
ATOM 673 C CA . PRO A 1 87 ? 1.345 -2.717 -19.853 1.00 54.28 87 PRO A CA 1
ATOM 674 C C . PRO A 1 87 ? 2.370 -1.666 -19.437 1.00 54.28 87 PRO A C 1
ATOM 676 O O . PRO A 1 87 ? 2.027 -0.489 -19.309 1.00 54.28 87 PRO A O 1
ATOM 679 N N . GLY A 1 88 ? 3.598 -2.107 -19.173 1.00 50.97 88 GLY A N 1
ATOM 680 C CA . GLY A 1 88 ? 4.671 -1.218 -18.751 1.00 50.97 88 GLY A CA 1
ATOM 681 C C . GLY A 1 88 ? 4.440 -0.558 -17.395 1.00 50.97 88 GLY A C 1
ATOM 682 O O . GLY A 1 88 ? 4.843 0.576 -17.261 1.00 50.97 88 GLY A O 1
ATOM 683 N N . SER A 1 89 ? 3.762 -1.205 -16.435 1.00 49.34 89 SER A N 1
ATOM 684 C CA . SER A 1 89 ? 3.968 -0.985 -14.993 1.00 49.34 89 SER A CA 1
ATOM 685 C C . SER A 1 89 ? 3.377 -2.141 -14.200 1.00 49.34 89 SER A C 1
ATOM 687 O O . SER A 1 89 ? 2.174 -2.228 -13.955 1.00 49.34 89 SER A O 1
ATOM 689 N N . SER A 1 90 ? 4.244 -3.031 -13.751 1.00 47.53 90 SER A N 1
ATOM 690 C CA . SER A 1 90 ? 3.881 -3.980 -12.711 1.00 47.53 90 SER A CA 1
ATOM 691 C C . SER A 1 90 ? 3.983 -3.256 -11.371 1.00 47.53 90 SER A C 1
ATOM 693 O O . SER A 1 90 ? 4.929 -2.519 -11.119 1.00 47.53 90 SER A O 1
ATOM 695 N N . PHE A 1 91 ? 2.979 -3.394 -10.521 1.00 50.31 91 PHE A N 1
ATOM 696 C CA . PHE A 1 91 ? 3.121 -3.095 -9.104 1.00 50.31 91 PHE A CA 1
ATOM 697 C C . PHE A 1 91 ? 2.613 -4.329 -8.396 1.00 50.31 91 PHE A C 1
ATOM 699 O O . PHE A 1 91 ? 1.592 -4.872 -8.802 1.00 50.31 91 PHE A O 1
ATOM 706 N N . THR A 1 92 ? 3.350 -4.759 -7.382 1.00 52.84 92 THR A N 1
ATOM 707 C CA . THR A 1 92 ? 3.004 -5.873 -6.512 1.00 52.84 92 THR A CA 1
ATOM 708 C C . THR A 1 92 ? 3.361 -5.460 -5.110 1.00 52.84 92 THR A C 1
ATOM 710 O O . THR A 1 92 ? 4.534 -5.237 -4.827 1.00 52.84 92 THR A O 1
ATOM 713 N N . PHE A 1 93 ? 2.360 -5.410 -4.244 1.00 59.28 93 PHE A N 1
ATOM 714 C CA . PHE A 1 93 ? 2.538 -5.173 -2.820 1.00 59.28 93 PHE A CA 1
ATOM 715 C C . PHE A 1 93 ? 3.064 -6.453 -2.170 1.00 59.28 93 PHE A C 1
ATOM 717 O O . PHE A 1 93 ? 2.824 -7.555 -2.653 1.00 59.28 93 PHE A O 1
ATOM 724 N N . LEU A 1 94 ? 3.823 -6.298 -1.090 1.00 51.72 94 LEU A N 1
ATOM 725 C CA . LEU A 1 94 ? 4.144 -7.373 -0.162 1.00 51.72 94 LEU A CA 1
ATOM 726 C C . LEU A 1 94 ? 4.001 -6.792 1.235 1.00 51.72 94 LEU A C 1
ATOM 728 O O . LEU A 1 94 ? 4.962 -6.270 1.792 1.00 51.72 94 LEU A O 1
ATOM 732 N N . ILE A 1 95 ? 2.808 -6.878 1.803 1.00 56.81 95 ILE A N 1
ATOM 733 C CA . ILE A 1 95 ? 2.597 -6.454 3.186 1.00 56.81 95 ILE A CA 1
ATOM 734 C C . ILE A 1 95 ? 2.788 -7.668 4.055 1.00 56.81 95 ILE A C 1
ATOM 736 O O . ILE A 1 95 ? 1.997 -8.584 3.952 1.00 56.81 95 ILE A O 1
ATOM 740 N N . SER A 1 96 ? 3.826 -7.694 4.887 1.00 56.97 96 SER A N 1
ATOM 741 C CA . SER A 1 96 ? 3.964 -8.719 5.919 1.00 56.97 96 SER A CA 1
ATOM 742 C C . SER A 1 96 ? 3.888 -8.087 7.300 1.00 56.97 96 SER A C 1
ATOM 744 O O . SER A 1 96 ? 4.629 -7.162 7.627 1.00 56.97 96 SER A O 1
ATOM 746 N N . THR A 1 97 ? 2.973 -8.605 8.110 1.00 54.88 97 THR A N 1
ATOM 747 C CA . THR A 1 97 ? 2.565 -8.030 9.397 1.00 54.88 97 THR A CA 1
ATOM 748 C C . THR A 1 97 ? 3.364 -8.573 10.584 1.00 54.88 97 THR A C 1
ATOM 750 O O . THR A 1 97 ? 3.203 -8.085 11.699 1.00 54.88 97 THR A O 1
ATOM 753 N N . ASN A 1 98 ? 4.233 -9.567 10.355 1.00 55.00 98 ASN A N 1
ATOM 754 C CA . ASN A 1 98 ? 4.900 -10.354 11.403 1.00 55.00 98 ASN A CA 1
ATOM 755 C C . ASN A 1 98 ? 6.429 -10.195 11.452 1.00 55.00 98 ASN A C 1
ATOM 757 O O . ASN A 1 98 ? 7.109 -10.983 12.105 1.00 55.00 98 ASN A O 1
ATOM 761 N N . PHE A 1 99 ? 7.006 -9.201 10.772 1.00 61.78 99 PHE A N 1
ATOM 762 C CA . PHE A 1 99 ? 8.458 -9.143 10.593 1.00 61.78 99 PHE A CA 1
ATOM 763 C C . PHE A 1 99 ? 9.093 -7.782 10.876 1.00 61.78 99 PHE A C 1
ATOM 765 O O . PHE A 1 99 ? 9.930 -7.334 10.098 1.00 61.78 99 PHE A O 1
ATOM 772 N N . LEU A 1 100 ? 8.809 -7.163 12.025 1.00 58.91 100 LEU A N 1
ATOM 773 C CA . LEU A 1 100 ? 9.540 -5.959 12.458 1.00 58.91 100 LEU A CA 1
ATOM 774 C C . LEU A 1 100 ? 11.071 -6.151 12.354 1.00 58.91 100 LEU A C 1
ATOM 776 O O . LEU A 1 100 ? 11.771 -5.309 11.805 1.00 58.91 100 LEU A O 1
ATOM 780 N N . CYS A 1 101 ? 11.582 -7.321 12.752 1.00 56.44 101 CYS A N 1
ATOM 781 C CA . CYS A 1 101 ? 13.003 -7.652 12.624 1.00 56.44 101 CYS A CA 1
ATOM 782 C C . CYS A 1 101 ? 13.495 -7.799 11.172 1.00 56.44 101 CYS A C 1
ATOM 784 O O . CYS A 1 101 ? 14.641 -7.449 10.903 1.00 56.44 101 CYS A O 1
ATOM 786 N N . ARG A 1 102 ? 12.676 -8.288 10.221 1.00 63.44 102 ARG A N 1
ATOM 787 C CA . ARG A 1 102 ? 13.104 -8.306 8.805 1.00 63.44 102 ARG A CA 1
ATOM 788 C C . ARG A 1 102 ? 12.975 -6.935 8.159 1.00 63.44 102 ARG A C 1
ATOM 790 O O . ARG A 1 102 ? 13.770 -6.664 7.275 1.00 63.44 102 ARG A O 1
ATOM 797 N N . VAL A 1 103 ? 12.044 -6.083 8.604 1.00 61.88 103 VAL A N 1
ATOM 798 C CA . VAL A 1 103 ? 11.979 -4.671 8.181 1.00 61.88 103 VAL A CA 1
ATOM 799 C C . VAL A 1 103 ? 13.299 -3.988 8.519 1.00 61.88 103 VAL A C 1
ATOM 801 O O . VAL A 1 103 ? 13.918 -3.402 7.639 1.00 61.88 103 VAL A O 1
ATOM 804 N N . ILE A 1 104 ? 13.743 -4.121 9.773 1.00 64.88 104 ILE A N 1
ATOM 805 C CA . ILE A 1 104 ? 14.993 -3.526 10.260 1.00 64.88 104 ILE A CA 1
ATOM 806 C C . ILE A 1 104 ? 16.173 -4.068 9.454 1.00 64.88 104 ILE A C 1
ATOM 808 O O . ILE A 1 104 ? 16.911 -3.297 8.851 1.00 64.88 104 ILE A O 1
ATOM 812 N N . LYS A 1 105 ? 16.285 -5.398 9.341 1.00 65.25 105 LYS A N 1
ATOM 813 C CA . LYS A 1 105 ? 17.357 -6.022 8.561 1.00 65.25 105 LYS A CA 1
ATOM 814 C C . LYS A 1 105 ? 17.350 -5.591 7.089 1.00 65.25 105 LYS A C 1
ATOM 816 O O . LYS A 1 105 ? 18.405 -5.375 6.516 1.00 65.25 105 LYS A O 1
ATOM 821 N N . TYR A 1 106 ? 16.181 -5.458 6.475 1.00 66.44 106 TYR A N 1
ATOM 822 C CA . TYR A 1 106 ? 16.050 -5.025 5.086 1.00 66.44 106 TYR A CA 1
ATOM 823 C C . TYR A 1 106 ? 16.443 -3.558 4.889 1.00 66.44 106 TYR A C 1
ATOM 825 O O . TYR A 1 106 ? 17.112 -3.232 3.912 1.00 66.44 106 TYR A O 1
ATOM 833 N N . GLN A 1 107 ? 16.045 -2.676 5.811 1.00 66.88 107 GLN A N 1
ATOM 834 C CA . GLN A 1 107 ? 16.476 -1.277 5.802 1.00 66.88 107 GLN A CA 1
ATOM 835 C C . GLN A 1 107 ? 17.996 -1.170 5.936 1.00 66.88 107 GLN A C 1
ATOM 837 O O . GLN A 1 107 ? 18.606 -0.386 5.211 1.00 66.88 107 GLN A O 1
ATOM 842 N N . ASP A 1 108 ? 18.598 -1.991 6.798 1.00 73.12 108 ASP A N 1
ATOM 843 C CA . ASP A 1 108 ? 20.051 -2.079 6.938 1.00 73.12 108 ASP A CA 1
ATOM 844 C C . ASP A 1 108 ? 20.710 -2.601 5.652 1.00 73.12 108 ASP A C 1
ATOM 846 O O . ASP A 1 108 ? 21.640 -1.975 5.149 1.00 73.12 108 ASP A O 1
ATOM 850 N N . ASP A 1 109 ? 20.191 -3.688 5.069 1.00 74.25 109 ASP A N 1
ATOM 851 C CA . ASP A 1 109 ? 20.739 -4.305 3.853 1.00 74.25 109 ASP A CA 1
ATOM 852 C C . ASP A 1 109 ? 20.633 -3.360 2.625 1.00 74.25 109 ASP A C 1
ATOM 854 O O . ASP A 1 109 ? 21.478 -3.394 1.729 1.00 74.25 109 ASP A O 1
ATOM 858 N N . LEU A 1 110 ? 19.617 -2.486 2.566 1.00 72.50 110 LEU A N 1
ATOM 859 C CA . LEU A 1 110 ? 19.441 -1.507 1.483 1.00 72.50 110 LEU A CA 1
ATOM 860 C C . LEU A 1 110 ? 20.184 -0.189 1.684 1.00 72.50 110 LEU A C 1
ATOM 862 O O . LEU A 1 110 ? 20.326 0.573 0.720 1.00 72.50 110 LEU A O 1
ATOM 866 N N . LYS A 1 111 ? 20.634 0.102 2.905 1.00 77.88 111 LYS A N 1
ATOM 867 C CA . LYS A 1 111 ? 21.212 1.395 3.274 1.00 77.88 111 LYS A CA 1
ATOM 868 C C . LYS A 1 111 ? 22.337 1.799 2.328 1.00 77.88 111 LYS A C 1
ATOM 870 O O . LYS A 1 111 ? 22.298 2.889 1.764 1.00 77.88 111 LYS A O 1
ATOM 875 N N . ASP A 1 112 ? 23.275 0.894 2.078 1.00 78.94 112 ASP A N 1
ATOM 876 C CA . ASP A 1 112 ? 24.445 1.173 1.241 1.00 78.94 112 ASP A CA 1
ATOM 877 C C . ASP A 1 112 ? 24.066 1.392 -0.229 1.00 78.94 112 ASP A C 1
ATOM 879 O O . ASP A 1 112 ? 24.631 2.253 -0.906 1.00 78.94 112 ASP A O 1
ATOM 883 N N . THR A 1 113 ? 23.047 0.678 -0.716 1.00 78.00 113 THR A N 1
ATOM 884 C CA . THR A 1 113 ? 22.538 0.842 -2.086 1.00 78.00 113 THR A CA 1
ATOM 885 C C . THR A 1 113 ? 21.876 2.207 -2.264 1.00 78.00 113 THR A C 1
ATOM 887 O O . THR A 1 113 ? 22.111 2.894 -3.260 1.00 78.00 113 THR A O 1
ATOM 890 N N . VAL A 1 114 ? 21.053 2.617 -1.294 1.00 76.69 114 VAL A N 1
ATOM 891 C CA . VAL A 1 114 ? 20.385 3.926 -1.302 1.00 76.69 114 VAL A CA 1
ATOM 892 C C . VAL A 1 114 ? 21.412 5.048 -1.194 1.00 76.69 114 VAL A C 1
ATOM 894 O O . VAL A 1 114 ? 21.342 5.999 -1.969 1.00 76.69 114 VAL A O 1
ATOM 897 N N . LEU A 1 115 ? 22.394 4.915 -0.298 1.00 81.31 115 LEU A N 1
ATOM 898 C CA . LEU A 1 115 ? 23.479 5.885 -0.153 1.00 81.31 115 LEU A CA 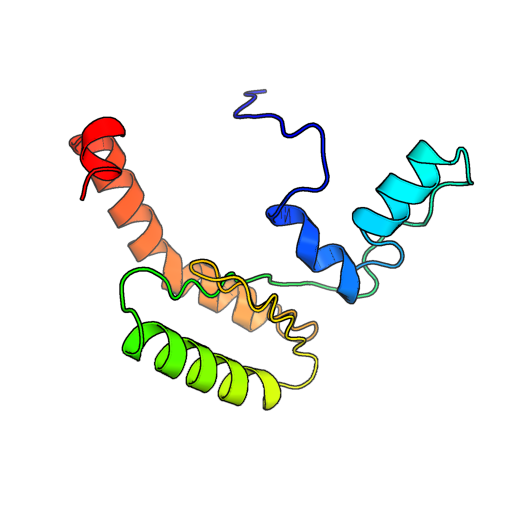1
ATOM 899 C C . LEU A 1 115 ? 24.285 6.017 -1.445 1.00 81.31 115 LEU A C 1
ATOM 901 O O . LEU A 1 115 ? 24.518 7.130 -1.898 1.00 81.31 115 LEU A O 1
ATOM 905 N N . THR A 1 116 ? 24.618 4.903 -2.099 1.00 83.56 116 THR A N 1
ATOM 906 C CA . THR A 1 116 ? 25.328 4.921 -3.388 1.00 83.56 116 THR A CA 1
ATOM 907 C C . THR A 1 116 ? 24.534 5.667 -4.462 1.00 83.56 116 THR A C 1
ATOM 909 O O . THR A 1 116 ? 25.087 6.506 -5.175 1.00 83.56 116 THR A O 1
ATOM 912 N N . LYS A 1 117 ? 23.224 5.403 -4.573 1.00 82.19 117 LYS A N 1
ATOM 913 C CA . LYS A 1 117 ? 22.346 6.118 -5.514 1.00 82.19 117 LYS A CA 1
ATOM 914 C C . LYS A 1 117 ? 22.253 7.610 -5.192 1.00 82.19 117 LYS A C 1
ATOM 916 O O . LYS A 1 117 ? 22.304 8.418 -6.113 1.00 82.19 117 LYS A O 1
ATOM 921 N N . ALA A 1 118 ? 22.164 7.972 -3.913 1.00 82.88 118 ALA A N 1
ATOM 922 C CA . ALA A 1 118 ? 22.141 9.362 -3.469 1.00 82.88 118 ALA A CA 1
ATOM 923 C C . ALA A 1 118 ? 23.453 10.089 -3.807 1.00 82.88 118 ALA A C 1
ATOM 925 O O . ALA A 1 118 ? 23.413 11.162 -4.400 1.00 82.88 118 ALA A O 1
ATOM 926 N N . THR A 1 119 ? 24.610 9.476 -3.538 1.00 86.25 119 THR A N 1
ATOM 927 C CA . THR A 1 119 ? 25.918 10.039 -3.906 1.00 86.25 119 THR A CA 1
ATOM 928 C C . THR A 1 119 ? 26.054 10.213 -5.417 1.00 86.25 119 THR A C 1
ATOM 930 O O . THR A 1 119 ? 26.552 11.238 -5.877 1.00 86.25 119 THR A O 1
ATOM 933 N N . LYS A 1 120 ? 25.577 9.245 -6.210 1.00 82.62 120 LYS A N 1
ATOM 934 C CA . LYS A 1 120 ? 25.556 9.364 -7.673 1.00 82.62 120 LYS A CA 1
ATOM 935 C C . LYS A 1 120 ? 24.674 10.531 -8.132 1.00 82.62 120 LYS A C 1
ATOM 937 O O . LYS A 1 120 ? 25.090 11.306 -8.986 1.00 82.62 120 LYS A O 1
ATOM 942 N N . LEU A 1 121 ? 23.484 10.672 -7.548 1.00 84.31 121 LEU A N 1
ATOM 943 C CA . LEU A 1 121 ? 22.557 11.764 -7.847 1.00 84.31 121 LEU A CA 1
ATOM 944 C C . LEU A 1 121 ? 23.162 13.138 -7.515 1.00 84.31 121 LEU A C 1
ATOM 946 O O . LEU A 1 121 ? 23.035 14.063 -8.313 1.00 84.31 121 LEU A O 1
ATOM 950 N N . GLU A 1 122 ? 23.844 13.264 -6.373 1.00 87.44 122 GLU A N 1
ATOM 951 C CA . GLU A 1 122 ? 24.552 14.490 -5.981 1.00 87.44 122 GLU A CA 1
ATOM 952 C C . GLU A 1 122 ? 25.713 14.822 -6.925 1.00 87.44 122 GLU A C 1
ATOM 954 O O . GLU A 1 122 ? 25.910 15.986 -7.268 1.00 87.44 122 GLU A O 1
ATOM 959 N N . ALA A 1 123 ? 26.473 13.815 -7.361 1.00 88.81 123 ALA A N 1
ATOM 960 C CA . ALA A 1 123 ? 27.637 14.014 -8.219 1.00 88.81 123 ALA A CA 1
ATOM 961 C C . ALA A 1 123 ? 27.267 14.342 -9.674 1.00 88.81 123 ALA A C 1
ATOM 963 O O . ALA A 1 123 ? 27.929 15.159 -10.314 1.00 88.81 123 ALA A O 1
ATOM 964 N N . GLU A 1 124 ? 26.243 13.683 -10.218 1.00 88.88 124 GLU A N 1
ATOM 965 C CA . GLU A 1 124 ? 25.914 13.745 -11.647 1.00 88.88 124 GLU A CA 1
ATOM 966 C C . GLU A 1 124 ? 24.758 14.702 -11.968 1.00 88.88 124 GLU A C 1
ATOM 968 O O . GLU A 1 124 ? 24.605 15.106 -13.123 1.00 88.88 124 GLU A O 1
ATOM 973 N N . GLY A 1 125 ? 23.969 15.089 -10.961 1.00 86.00 125 GLY A N 1
ATOM 974 C CA . GLY A 1 125 ? 22.758 15.884 -11.129 1.00 86.00 125 GLY A CA 1
ATOM 975 C C . GLY A 1 125 ? 21.563 15.054 -11.614 1.00 86.00 125 GLY A C 1
ATOM 976 O O . GLY A 1 125 ? 21.697 14.040 -12.303 1.00 86.00 125 GLY A O 1
ATOM 977 N N . TRP A 1 126 ? 20.356 15.498 -11.255 1.00 80.19 126 TRP A N 1
ATOM 978 C CA . TRP A 1 126 ? 19.114 14.751 -11.493 1.00 80.19 126 TRP A CA 1
ATOM 979 C C . TRP A 1 126 ? 18.811 14.506 -12.980 1.00 80.19 126 TRP A C 1
ATOM 981 O O . TRP A 1 126 ? 18.340 13.427 -13.333 1.00 80.19 126 TRP A O 1
ATOM 991 N N . GLU A 1 127 ? 19.141 15.458 -13.858 1.00 79.56 127 GLU A N 1
ATOM 992 C CA . GLU A 1 127 ? 18.913 15.350 -15.308 1.00 79.56 127 GLU A CA 1
ATOM 993 C C . GLU A 1 127 ? 19.722 14.218 -15.940 1.00 79.56 127 GLU A C 1
ATOM 995 O O . GLU A 1 127 ? 19.250 13.547 -16.854 1.00 79.56 127 GLU A O 1
ATOM 1000 N N . ARG A 1 128 ? 20.945 13.982 -15.458 1.00 76.69 128 ARG A N 1
ATOM 1001 C CA . ARG A 1 128 ? 21.811 12.925 -15.984 1.00 76.69 128 ARG A CA 1
ATOM 1002 C C . ARG A 1 128 ? 21.503 11.573 -15.350 1.00 76.69 128 ARG A C 1
ATOM 1004 O O . ARG A 1 128 ? 21.612 10.553 -16.018 1.00 76.69 128 ARG A O 1
ATOM 1011 N N . TYR A 1 129 ? 21.072 11.579 -14.090 1.00 71.81 129 TYR A N 1
ATOM 1012 C CA . TYR A 1 129 ? 20.680 10.378 -13.357 1.00 71.81 129 TYR A CA 1
ATOM 1013 C C . TYR A 1 129 ? 19.411 9.713 -13.920 1.00 71.81 129 TYR A C 1
ATOM 1015 O O . TYR A 1 129 ? 19.337 8.489 -13.929 1.00 71.81 129 TYR A O 1
ATOM 1023 N N . LEU A 1 130 ? 18.427 10.498 -14.382 1.00 70.00 130 LEU A N 1
ATOM 1024 C CA . LEU A 1 130 ? 17.144 9.987 -14.897 1.00 70.00 130 LEU A CA 1
ATOM 1025 C C . LEU A 1 130 ? 17.145 9.632 -16.395 1.00 70.00 130 LEU A C 1
ATOM 1027 O O . LEU A 1 130 ? 16.178 9.044 -16.864 1.00 70.00 130 LEU A O 1
ATOM 1031 N N . ASN A 1 131 ? 18.190 10.000 -17.142 1.00 63.44 131 ASN A N 1
ATOM 1032 C CA . ASN A 1 131 ? 18.297 9.784 -18.593 1.00 63.44 131 ASN A CA 1
ATOM 1033 C C . ASN A 1 131 ? 19.255 8.627 -18.967 1.00 63.44 131 ASN A C 1
ATOM 1035 O O . ASN A 1 131 ? 19.825 8.629 -20.060 1.00 63.44 131 ASN A O 1
ATOM 1039 N N . LEU A 1 132 ? 19.466 7.675 -18.052 1.00 52.84 132 LEU A N 1
ATOM 1040 C CA . LEU A 1 132 ? 20.227 6.432 -18.248 1.00 52.84 132 LEU A CA 1
ATOM 1041 C C . LEU A 1 132 ? 19.278 5.238 -18.245 1.00 52.84 132 LEU A C 1
ATOM 1043 O O . LEU A 1 132 ? 19.546 4.312 -19.039 1.00 52.84 132 LEU A O 1
#

Foldseek 3Di:
DDDDDDDPADDPVQQQQVQFAPAGPVNQVVCVVVVHDGDGSDTPFPDWDWDFQFQQPPPPVSVVVSVVVVVVLVPAPQFAFDFPPDRRGTGTTGTDRPPPPVVVVVCVVCVVVVVVLVVVCVVPPPVRSVVD

Organism: Ensete ventricosum (NCBI:txid4639)

Secondary structure (DSSP, 8-state):
-------SS--GGGTTHHHHBSS-HHHHHHHHHTTPPPPP--BSSS---------STTHHHHHHHHHHHHHHHHTSTT-------BTTB-------SS-HHHHHHHHHHHHHHHHHHHHHHHHH-HHHHS--

InterPro domains:
  IPR003135 ATP-grasp fold, ATP-dependent carboxylate-amine ligase-type [PF02222] (1-26)
  IPR011054 Rudiment single hybrid motif [SSF51246] (47-86)
  IPR040686 Phosphoribosylaminoimidazole carboxylase, C-terminal domain [PF17769] (48-87)

Sequence (132 aa):
VLLNEVAPRPHNSGHHTIESCYTSQYEQHLRAILGLPLGDPSMKTPAAIMYNILGEDEGEAGFHLAHQLMVKALNIPGANIHWYDKPGSSFTFLISTNFLCRVIKYQDDLKDTVLTKATKLEAEGWERYLNL

pLDDT: mean 79.77, std 13.82, range [47.53, 98.56]